Protein AF-A0A0L7K1X2-F1 (afdb_monomer_lite)

Secondary structure (DSSP, 8-state):
--SSHHHHHHHHHHHHHHHHHHHHHHHHHHHHHHHTTSSSS-TTTS-GGGHHHHHH-HHHHHHHHHHHHHH-TTPPPP----

Radius of gyration: 23.23 Å; chains: 1; bounding box: 71×29×44 Å

Structure (mmCIF, N/CA/C/O backbone):
data_AF-A0A0L7K1X2-F1
#
_entry.id   AF-A0A0L7K1X2-F1
#
loop_
_atom_site.group_PDB
_atom_site.id
_atom_site.type_symbol
_atom_site.label_atom_id
_atom_site.label_alt_id
_atom_site.label_comp_id
_atom_site.label_asym_id
_atom_site.label_entity_id
_atom_site.label_seq_id
_atom_site.pdbx_PDB_ins_code
_atom_site.Cartn_x
_atom_site.Cartn_y
_atom_site.Cartn_z
_atom_site.occupancy
_atom_site.B_iso_or_equiv
_atom_site.auth_seq_id
_atom_site.auth_comp_id
_atom_site.auth_asym_id
_atom_site.auth_atom_id
_atom_site.pdbx_PDB_model_num
ATOM 1 N N . MET A 1 1 ? 47.036 -0.427 -13.604 1.00 47.16 1 MET A N 1
ATOM 2 C CA . MET A 1 1 ? 45.960 -0.016 -12.678 1.00 47.16 1 MET A CA 1
ATOM 3 C C . MET A 1 1 ? 44.973 0.889 -13.422 1.00 47.16 1 MET A C 1
ATOM 5 O O . MET A 1 1 ? 45.024 2.089 -13.233 1.00 47.16 1 MET A O 1
ATOM 9 N N . THR A 1 2 ? 44.128 0.357 -14.315 1.00 52.78 2 THR A N 1
ATOM 10 C CA . THR A 1 2 ? 43.127 1.161 -15.071 1.00 52.78 2 THR A CA 1
ATOM 11 C C . THR A 1 2 ? 41.933 0.325 -15.583 1.00 52.78 2 THR A C 1
ATOM 13 O O . THR A 1 2 ? 41.268 0.712 -16.533 1.00 52.78 2 THR A O 1
ATOM 16 N N . GLY A 1 3 ? 41.626 -0.825 -14.966 1.00 54.25 3 GLY A N 1
ATOM 17 C CA . GLY A 1 3 ? 40.481 -1.675 -15.356 1.00 54.25 3 GLY A CA 1
ATOM 18 C C . GLY A 1 3 ? 39.198 -1.466 -14.537 1.00 54.25 3 GLY A C 1
ATOM 19 O O . GLY A 1 3 ? 38.177 -2.069 -14.834 1.00 54.25 3 GLY A O 1
ATOM 20 N N . GLN A 1 4 ? 39.244 -0.624 -13.501 1.00 59.81 4 GLN A N 1
ATOM 21 C CA . GLN A 1 4 ? 38.185 -0.484 -12.493 1.00 59.81 4 GLN A CA 1
ATOM 22 C C . GLN A 1 4 ? 37.087 0.590 -12.714 1.00 59.81 4 GLN A C 1
ATOM 24 O O . GLN A 1 4 ? 36.147 0.578 -11.922 1.00 59.81 4 GLN A O 1
ATOM 29 N N . PRO A 1 5 ? 37.119 1.512 -13.708 1.00 63.62 5 PRO A N 1
ATOM 30 C CA . PRO A 1 5 ? 36.099 2.566 -13.780 1.00 63.62 5 PRO A CA 1
ATOM 31 C C . PRO A 1 5 ? 34.775 2.116 -14.428 1.00 63.62 5 PRO A C 1
ATOM 33 O O . PRO A 1 5 ? 33.726 2.634 -14.070 1.00 63.62 5 PRO A O 1
ATOM 36 N N . LEU A 1 6 ? 34.780 1.135 -15.343 1.00 66.75 6 LEU A N 1
ATOM 37 C CA . LEU A 1 6 ? 33.579 0.792 -16.126 1.00 66.75 6 LEU A CA 1
ATOM 38 C C . LEU A 1 6 ? 32.570 -0.100 -15.371 1.00 66.75 6 LEU A C 1
ATOM 40 O O . LEU A 1 6 ? 31.367 0.030 -15.571 1.00 66.75 6 LEU A O 1
ATOM 44 N N . GLU A 1 7 ? 33.039 -0.993 -14.495 1.00 69.75 7 GLU A N 1
ATOM 45 C CA . GLU A 1 7 ? 32.178 -1.821 -13.624 1.00 69.75 7 GLU A CA 1
ATOM 46 C C . GLU A 1 7 ? 31.532 -0.986 -12.505 1.00 69.75 7 GLU A C 1
ATOM 48 O O . GLU A 1 7 ? 30.360 -1.172 -12.183 1.00 69.75 7 GLU A O 1
ATOM 53 N N . PHE A 1 8 ? 32.266 -0.010 -11.956 1.00 70.56 8 PHE A N 1
ATOM 54 C CA . PHE A 1 8 ? 31.746 0.908 -10.939 1.00 70.56 8 PHE A CA 1
ATOM 55 C C . PHE A 1 8 ? 30.677 1.856 -11.511 1.00 70.56 8 PHE A C 1
ATOM 57 O O . PHE A 1 8 ? 29.634 2.056 -10.889 1.00 70.56 8 PHE A O 1
ATOM 6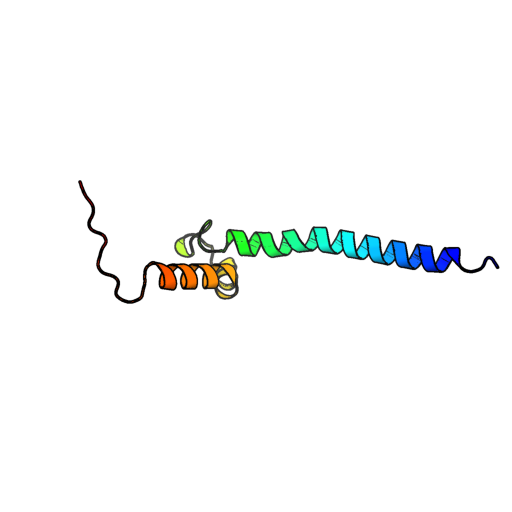4 N N . GLU A 1 9 ? 30.878 2.361 -12.733 1.00 72.50 9 GLU A N 1
ATOM 65 C CA . GLU A 1 9 ? 29.866 3.138 -13.464 1.00 72.50 9 GLU A CA 1
ATOM 66 C C . GLU A 1 9 ? 28.598 2.309 -13.731 1.00 72.50 9 GLU A C 1
ATOM 68 O O . GLU A 1 9 ? 27.489 2.784 -13.498 1.00 72.50 9 GLU A O 1
ATOM 73 N N . ARG A 1 10 ? 28.726 1.034 -14.134 1.00 78.44 10 ARG A N 1
ATOM 74 C CA . ARG A 1 10 ? 27.570 0.132 -14.329 1.00 78.44 10 ARG A CA 1
ATOM 75 C C . ARG A 1 10 ? 26.810 -0.145 -13.030 1.00 78.44 10 ARG A C 1
ATOM 77 O O . ARG A 1 10 ? 25.579 -0.154 -13.048 1.00 78.44 10 ARG A O 1
ATOM 84 N N . PHE A 1 11 ? 27.512 -0.322 -11.909 1.00 81.00 11 PHE A N 1
ATOM 85 C CA . PHE A 1 11 ? 26.887 -0.469 -10.590 1.00 81.00 11 PHE A CA 1
ATOM 86 C C . PHE A 1 11 ? 26.147 0.810 -10.162 1.00 81.00 11 PHE A C 1
ATOM 88 O O . PHE A 1 11 ? 25.014 0.738 -9.682 1.00 81.00 11 PHE A O 1
ATOM 95 N N . SER A 1 12 ? 26.740 1.982 -10.403 1.00 76.31 12 SER A N 1
ATOM 96 C CA . SER A 1 12 ? 26.122 3.287 -10.130 1.00 76.31 12 SER A CA 1
ATOM 97 C C . SER A 1 12 ? 24.876 3.539 -10.995 1.00 76.31 12 SER A C 1
ATOM 99 O O . SER A 1 12 ? 23.835 3.972 -10.494 1.00 76.31 12 SER A O 1
ATOM 101 N N . ILE A 1 13 ? 24.924 3.188 -12.285 1.00 85.19 13 ILE A N 1
ATOM 102 C CA . ILE A 1 13 ? 23.773 3.275 -13.200 1.00 85.19 13 ILE A CA 1
ATOM 103 C C . ILE A 1 13 ? 22.646 2.331 -12.754 1.00 85.19 13 ILE A C 1
ATOM 105 O O . ILE A 1 13 ? 21.476 2.719 -12.743 1.00 85.19 13 ILE A O 1
ATOM 109 N N . PHE A 1 14 ? 22.971 1.105 -12.336 1.00 80.81 14 PHE A N 1
ATOM 110 C CA . PHE A 1 14 ? 21.972 0.174 -11.807 1.00 80.81 14 PHE A CA 1
ATOM 111 C C . PHE A 1 14 ? 21.323 0.704 -10.522 1.00 80.81 14 PHE A C 1
ATOM 113 O O . PHE A 1 14 ? 20.096 0.702 -10.404 1.00 80.81 14 PHE A O 1
ATOM 120 N N . ALA A 1 15 ? 22.131 1.217 -9.591 1.00 83.75 15 ALA A N 1
ATOM 121 C CA . ALA A 1 15 ? 21.641 1.806 -8.353 1.00 83.75 15 ALA A CA 1
ATOM 122 C C . ALA A 1 15 ? 20.711 2.995 -8.632 1.00 83.75 15 ALA A C 1
ATOM 124 O O . ALA A 1 15 ? 19.577 3.006 -8.167 1.00 83.75 15 ALA A O 1
ATOM 125 N N . THR A 1 16 ? 21.133 3.961 -9.447 1.00 86.50 16 THR A N 1
ATOM 126 C CA . THR A 1 16 ? 20.311 5.136 -9.794 1.00 86.50 16 THR A CA 1
ATOM 127 C C . THR A 1 16 ? 19.009 4.762 -10.496 1.00 86.50 16 THR A C 1
ATOM 129 O O . THR A 1 16 ? 17.959 5.292 -10.136 1.00 86.50 16 THR A O 1
ATOM 132 N N . THR A 1 17 ? 19.038 3.792 -11.411 1.00 87.69 17 THR A N 1
ATOM 133 C CA . THR A 1 17 ? 17.829 3.306 -12.093 1.00 87.69 17 THR A CA 1
ATOM 134 C C . THR A 1 17 ? 16.859 2.642 -11.114 1.00 87.69 17 THR A C 1
ATOM 136 O O . THR A 1 17 ? 15.656 2.896 -11.162 1.00 87.69 17 THR A O 1
ATOM 139 N N . LEU A 1 18 ? 17.360 1.827 -10.180 1.00 87.81 18 LEU A N 1
ATOM 140 C CA . LEU A 1 18 ? 16.531 1.201 -9.148 1.00 87.81 18 LEU A CA 1
ATOM 141 C C . LEU A 1 18 ? 15.898 2.246 -8.220 1.00 87.81 18 LEU A C 1
ATOM 143 O O . LEU A 1 18 ? 14.714 2.147 -7.903 1.00 87.81 18 LEU A O 1
ATOM 147 N N . LEU A 1 19 ? 16.670 3.257 -7.817 1.00 90.25 19 LEU A N 1
ATOM 148 C CA . LEU A 1 19 ? 16.203 4.354 -6.967 1.00 90.25 19 LEU A CA 1
ATOM 149 C C . LEU A 1 19 ? 15.119 5.180 -7.672 1.00 90.25 19 LEU A C 1
ATOM 151 O O . LEU A 1 19 ? 14.065 5.433 -7.089 1.00 90.25 19 LEU A O 1
ATOM 155 N N . MET A 1 20 ? 15.351 5.544 -8.936 1.00 90.50 20 MET A N 1
ATOM 156 C CA . MET A 1 20 ? 14.387 6.255 -9.780 1.00 90.50 20 MET A CA 1
ATOM 157 C C . MET A 1 20 ? 13.099 5.449 -9.963 1.00 90.50 20 MET A C 1
ATOM 159 O O . MET A 1 20 ? 12.003 5.988 -9.828 1.00 90.50 20 MET A O 1
ATOM 163 N N . ASN A 1 21 ? 13.212 4.142 -10.188 1.00 91.19 21 ASN A N 1
ATOM 164 C CA . ASN A 1 21 ? 12.043 3.279 -10.287 1.00 91.19 21 ASN A CA 1
ATOM 165 C C . ASN A 1 21 ? 11.305 3.201 -8.943 1.00 91.19 21 ASN A C 1
ATOM 167 O O . ASN A 1 21 ? 10.088 3.355 -8.904 1.00 91.19 21 ASN A O 1
ATOM 171 N N . GLY A 1 22 ? 12.018 3.030 -7.829 1.00 91.81 22 GLY A N 1
ATOM 172 C CA . GLY A 1 22 ? 11.424 2.950 -6.494 1.00 91.81 22 GLY A CA 1
ATOM 173 C C . GLY A 1 22 ? 10.662 4.215 -6.089 1.00 91.81 22 GLY A C 1
ATOM 174 O O . GLY A 1 22 ? 9.540 4.116 -5.588 1.00 91.81 22 GLY A O 1
ATOM 175 N N . VAL A 1 23 ? 11.224 5.401 -6.352 1.00 92.44 23 VAL A N 1
ATOM 176 C CA . VAL A 1 23 ? 10.567 6.684 -6.032 1.00 92.44 23 VAL A CA 1
ATOM 177 C C . VAL A 1 23 ? 9.360 6.965 -6.922 1.00 92.44 23 VAL A C 1
ATOM 179 O O . VAL A 1 23 ? 8.450 7.667 -6.495 1.00 92.44 23 VAL A O 1
ATOM 182 N N . VAL A 1 24 ? 9.312 6.398 -8.129 1.00 93.56 24 VAL A N 1
ATOM 183 C CA . VAL A 1 24 ? 8.113 6.448 -8.968 1.00 93.56 24 VAL A CA 1
ATOM 184 C C . VAL A 1 24 ? 7.091 5.445 -8.438 1.00 93.56 24 VAL A C 1
ATOM 186 O O . VAL A 1 24 ? 6.002 5.836 -8.041 1.00 93.56 24 VAL A O 1
ATOM 189 N N . PHE A 1 25 ? 7.426 4.162 -8.333 1.00 94.31 25 PHE A N 1
ATOM 190 C CA . PHE A 1 25 ? 6.455 3.129 -7.965 1.00 94.31 25 PHE A CA 1
ATOM 191 C C . PHE A 1 25 ? 5.872 3.286 -6.554 1.00 94.31 25 PHE A C 1
ATOM 193 O O . PHE A 1 25 ? 4.691 3.004 -6.358 1.00 94.31 25 PHE A O 1
ATOM 200 N N . GLY A 1 26 ? 6.643 3.776 -5.581 1.00 91.75 26 GLY A N 1
ATOM 201 C CA . GLY A 1 26 ? 6.175 4.011 -4.210 1.00 91.75 26 GLY A CA 1
ATOM 202 C C . GLY A 1 26 ? 4.870 4.823 -4.133 1.00 91.75 26 GLY A C 1
ATOM 203 O O . GLY A 1 26 ? 3.866 4.299 -3.639 1.00 91.75 26 GLY A O 1
ATOM 204 N N . PRO A 1 27 ? 4.834 6.067 -4.650 1.00 89.94 27 PRO A N 1
ATOM 205 C CA . PRO A 1 27 ? 3.621 6.867 -4.709 1.00 89.94 27 PRO A CA 1
ATOM 206 C C . PRO A 1 27 ? 2.509 6.203 -5.530 1.00 89.94 27 PRO A C 1
ATOM 208 O O . PRO A 1 27 ? 1.355 6.239 -5.114 1.00 89.94 27 PRO A O 1
ATOM 211 N N . PHE A 1 28 ? 2.823 5.528 -6.640 1.00 91.38 28 PHE A N 1
ATOM 212 C CA . PHE A 1 28 ? 1.803 4.818 -7.425 1.00 91.38 28 PHE A CA 1
ATOM 213 C C . PHE A 1 28 ? 1.082 3.727 -6.625 1.00 91.38 28 PHE A C 1
ATOM 215 O O . PHE A 1 28 ? -0.121 3.545 -6.806 1.00 91.38 28 PHE A O 1
ATOM 222 N N . PHE A 1 29 ? 1.777 3.036 -5.720 1.00 88.12 29 PHE A N 1
ATOM 223 C CA . PHE A 1 29 ? 1.150 2.047 -4.847 1.00 88.12 29 PHE A CA 1
ATOM 224 C C . PHE A 1 29 ? 0.473 2.684 -3.630 1.00 88.12 29 PHE A C 1
ATOM 226 O O . PHE A 1 29 ? -0.640 2.290 -3.295 1.00 88.12 29 PHE A O 1
ATOM 233 N N . ILE A 1 30 ? 1.075 3.683 -2.975 1.00 89.44 30 ILE A N 1
ATOM 234 C CA . ILE A 1 30 ? 0.495 4.283 -1.756 1.00 89.44 30 ILE A CA 1
ATOM 235 C C . ILE A 1 30 ? -0.736 5.160 -2.043 1.00 89.44 30 ILE A C 1
ATOM 237 O O . ILE A 1 30 ? -1.652 5.220 -1.219 1.00 89.44 30 ILE A O 1
ATOM 241 N N . MET A 1 31 ? -0.788 5.818 -3.205 1.00 89.19 31 MET A N 1
ATOM 242 C CA . MET A 1 31 ? -1.885 6.705 -3.607 1.00 89.19 31 MET A CA 1
ATOM 243 C C . MET A 1 31 ? -3.251 6.004 -3.590 1.00 89.19 31 MET A C 1
ATOM 245 O O . MET A 1 31 ? -4.138 6.485 -2.878 1.00 89.19 31 MET A O 1
ATOM 249 N N . PRO A 1 32 ? -3.458 4.856 -4.271 1.00 85.25 32 PRO A N 1
ATOM 250 C CA . PRO A 1 32 ? -4.743 4.168 -4.222 1.00 85.25 32 PRO A CA 1
ATOM 251 C C . PRO A 1 32 ? -5.088 3.710 -2.799 1.00 85.25 32 PRO A C 1
ATOM 253 O O . PRO A 1 32 ? -6.218 3.915 -2.360 1.00 85.25 32 PRO A O 1
ATOM 256 N N . PHE A 1 33 ? -4.132 3.182 -2.024 1.00 85.62 33 PHE A N 1
ATOM 257 C CA . PHE A 1 33 ? -4.401 2.778 -0.636 1.00 85.62 33 PHE A CA 1
ATOM 258 C C . PHE A 1 33 ? -4.848 3.948 0.250 1.00 85.62 33 PHE A C 1
ATOM 260 O O . PHE A 1 33 ? -5.703 3.764 1.118 1.00 85.62 33 PHE A O 1
ATOM 267 N N . THR A 1 34 ? -4.308 5.147 0.021 1.00 86.31 34 THR A N 1
ATOM 268 C CA . THR A 1 34 ? -4.649 6.353 0.791 1.00 86.31 34 THR A CA 1
ATOM 269 C C . THR A 1 34 ? -6.039 6.878 0.429 1.00 86.31 34 THR A C 1
ATOM 271 O O . THR A 1 34 ? -6.826 7.201 1.320 1.00 86.31 34 THR A O 1
ATOM 274 N N . ILE A 1 35 ? -6.389 6.891 -0.861 1.00 87.06 35 ILE A N 1
ATOM 275 C CA . ILE A 1 35 ? -7.721 7.302 -1.339 1.00 87.06 35 ILE A CA 1
ATOM 276 C C . ILE A 1 35 ? -8.801 6.347 -0.802 1.00 87.06 35 ILE A C 1
ATOM 278 O O . ILE A 1 35 ? -9.831 6.786 -0.286 1.00 87.06 35 ILE A O 1
ATOM 282 N N . PHE A 1 36 ? -8.537 5.038 -0.838 1.00 81.12 36 PHE A N 1
ATOM 283 C CA . PHE A 1 36 ? -9.456 3.993 -0.370 1.00 81.12 36 PHE A CA 1
ATOM 284 C C . PHE A 1 36 ? -9.339 3.679 1.133 1.00 81.12 36 PHE A C 1
ATOM 286 O O . PHE A 1 36 ? -9.850 2.662 1.607 1.00 81.12 36 PHE A O 1
ATOM 293 N N . SER A 1 37 ? -8.696 4.556 1.906 1.00 82.00 37 SER A N 1
ATOM 294 C CA . SER A 1 37 ? -8.549 4.437 3.363 1.00 82.00 37 SER A CA 1
ATOM 295 C C . SER A 1 37 ? -9.892 4.550 4.117 1.00 82.00 37 SER A C 1
ATOM 297 O O . SER A 1 37 ? -9.993 4.191 5.286 1.00 82.00 37 SER A O 1
ATOM 299 N N . GLY A 1 38 ? -10.960 5.011 3.456 1.00 77.06 38 GLY A N 1
ATOM 300 C CA . GLY A 1 38 ? -12.277 5.227 4.070 1.00 77.06 38 GLY A CA 1
ATOM 301 C C . GLY A 1 38 ? -12.459 6.622 4.679 1.00 77.06 38 GLY A C 1
ATOM 302 O O . GLY A 1 38 ? -13.580 6.987 5.015 1.00 77.06 38 GLY A O 1
ATOM 303 N N . PHE A 1 39 ? -11.381 7.414 4.772 1.00 76.50 39 PHE A N 1
ATOM 304 C CA . PHE A 1 39 ? -11.433 8.837 5.133 1.00 76.50 39 PHE A CA 1
ATOM 305 C C . PHE A 1 39 ? -11.819 9.728 3.939 1.00 76.50 39 PHE A C 1
ATOM 307 O O . PHE A 1 39 ? -12.673 10.593 4.080 1.00 76.50 39 PHE A O 1
ATOM 314 N N . PHE A 1 40 ? -11.223 9.494 2.761 1.00 76.19 40 PHE A N 1
ATOM 315 C CA . PHE A 1 40 ? -11.498 10.273 1.543 1.00 76.19 40 PHE 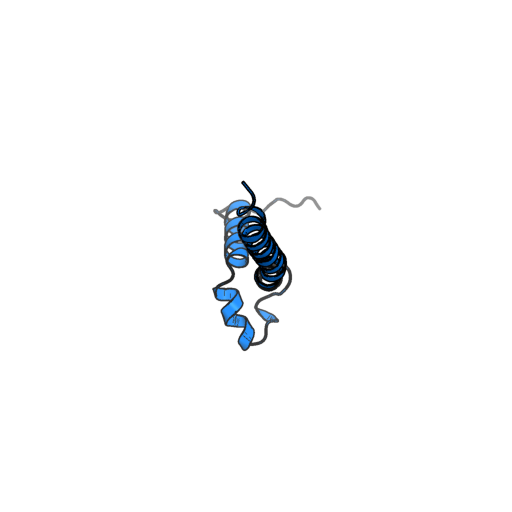A CA 1
ATOM 316 C C . PHE A 1 40 ? -12.697 9.742 0.749 1.00 76.19 40 PHE A C 1
ATOM 318 O O . PHE A 1 40 ? -13.577 10.510 0.379 1.00 76.19 40 PHE A O 1
ATOM 325 N N . LEU A 1 41 ? -12.739 8.432 0.483 1.00 78.38 41 LEU A N 1
ATOM 326 C CA . LEU A 1 41 ? -13.804 7.781 -0.284 1.00 78.38 41 LEU A CA 1
ATOM 327 C C . LEU A 1 41 ? -14.522 6.758 0.598 1.00 78.38 41 LEU A C 1
ATOM 329 O O . LEU A 1 41 ? -13.892 5.843 1.135 1.00 78.38 41 LEU A O 1
ATOM 333 N N . HIS A 1 42 ? -15.837 6.909 0.754 1.00 76.00 42 HIS A N 1
ATOM 334 C CA . HIS A 1 42 ? -16.648 5.993 1.548 1.00 76.00 42 HIS A CA 1
ATOM 335 C C . HIS A 1 42 ? -17.035 4.746 0.742 1.00 76.00 42 HIS A C 1
ATOM 337 O O . HIS A 1 42 ? -17.285 4.798 -0.459 1.00 76.00 42 HIS A O 1
ATOM 343 N N . TYR A 1 43 ? -17.164 3.607 1.430 1.00 75.38 43 TYR A N 1
ATOM 344 C CA . TYR A 1 43 ? -17.547 2.318 0.830 1.00 75.38 43 TYR A CA 1
ATOM 345 C C . TYR A 1 43 ? -18.901 2.350 0.098 1.00 75.38 43 TYR A C 1
ATOM 347 O O . TYR A 1 43 ? -19.150 1.530 -0.782 1.00 75.38 43 TYR A O 1
ATOM 355 N N . ARG A 1 44 ? -19.784 3.285 0.471 1.00 76.38 44 ARG A N 1
ATOM 356 C CA . ARG A 1 44 ? -21.120 3.441 -0.121 1.00 76.38 44 ARG A CA 1
ATOM 357 C C . ARG A 1 44 ? -21.086 4.069 -1.515 1.00 76.38 44 ARG A C 1
ATOM 359 O O . ARG A 1 44 ? -21.969 3.765 -2.307 1.00 76.38 44 ARG A O 1
ATOM 366 N N . ASP A 1 45 ? -20.058 4.861 -1.810 1.00 80.81 45 ASP A N 1
ATOM 367 C CA . ASP A 1 45 ? -19.948 5.637 -3.051 1.00 80.81 45 ASP A CA 1
ATOM 368 C C . ASP A 1 45 ? -19.001 4.972 -4.067 1.00 80.81 45 ASP A C 1
ATOM 370 O O . ASP A 1 45 ? -18.828 5.446 -5.188 1.00 80.81 45 ASP A O 1
ATOM 374 N N . ALA A 1 46 ? -18.378 3.852 -3.686 1.00 81.31 46 ALA A N 1
ATOM 375 C CA . ALA A 1 46 ? -17.426 3.139 -4.522 1.00 81.31 46 ALA A CA 1
ATOM 376 C C . ALA A 1 46 ? -18.117 2.178 -5.513 1.00 81.31 46 ALA A C 1
ATOM 378 O O . ALA A 1 46 ? -18.954 1.364 -5.104 1.00 81.31 46 ALA A O 1
ATOM 379 N N . PRO A 1 47 ? -17.731 2.186 -6.805 1.00 78.75 47 PRO A N 1
ATOM 380 C CA . PRO A 1 47 ? -18.256 1.243 -7.788 1.00 78.75 47 PRO A CA 1
ATOM 381 C C . PRO A 1 47 ? -17.780 -0.188 -7.487 1.00 78.75 47 PRO A C 1
ATOM 383 O O . PRO A 1 47 ? -16.708 -0.403 -6.917 1.00 78.75 47 PRO A O 1
ATOM 386 N N . TYR A 1 48 ? -18.573 -1.184 -7.900 1.00 77.50 48 TYR A N 1
ATOM 387 C CA . TYR A 1 48 ? -18.417 -2.599 -7.523 1.00 77.50 48 TYR A CA 1
ATOM 388 C C . TYR A 1 48 ? -16.998 -3.161 -7.729 1.00 77.50 48 TYR A C 1
ATOM 390 O O . TYR A 1 48 ? -16.508 -3.916 -6.893 1.00 77.50 48 TYR A O 1
ATOM 398 N N . VAL A 1 49 ? -16.303 -2.729 -8.786 1.00 78.69 49 VAL A N 1
ATOM 399 C CA . VAL A 1 49 ? -14.937 -3.171 -9.120 1.00 78.69 49 VAL A CA 1
ATOM 400 C C . VAL A 1 49 ? -13.910 -2.763 -8.054 1.00 78.69 49 VAL A C 1
ATOM 402 O O . VAL A 1 49 ? -13.036 -3.553 -7.708 1.00 78.69 49 VAL A O 1
ATOM 405 N N . PHE A 1 50 ? -14.027 -1.568 -7.468 1.00 80.06 50 PHE A N 1
ATOM 406 C CA . PHE A 1 50 ? -13.068 -1.091 -6.460 1.00 80.06 50 PHE A CA 1
ATOM 407 C C . PHE A 1 50 ? -13.351 -1.623 -5.055 1.00 80.06 50 PHE A C 1
ATOM 409 O O . PHE A 1 50 ? -12.532 -1.457 -4.151 1.00 80.06 50 PHE A O 1
ATOM 416 N N . ARG A 1 51 ? -14.474 -2.318 -4.857 1.00 80.81 51 ARG A N 1
ATOM 417 C CA . ARG A 1 51 ? -14.901 -2.816 -3.546 1.00 80.81 51 ARG A CA 1
ATOM 418 C C . ARG A 1 51 ? -13.922 -3.834 -2.954 1.00 80.81 51 ARG A C 1
ATOM 420 O O . ARG A 1 51 ? -13.711 -3.827 -1.747 1.00 80.81 51 ARG A O 1
ATOM 427 N N . TRP A 1 52 ? -13.267 -4.642 -3.792 1.00 82.69 52 TRP A N 1
ATOM 428 C CA . TRP A 1 52 ? -12.216 -5.579 -3.366 1.00 82.69 52 TRP A CA 1
ATOM 429 C C . TRP A 1 52 ? -10.991 -4.866 -2.783 1.00 82.69 52 TRP A C 1
ATOM 431 O O . TRP A 1 52 ? -10.427 -5.311 -1.785 1.00 82.69 52 TRP A O 1
ATOM 441 N N . LEU A 1 53 ? -10.630 -3.709 -3.341 1.00 81.00 53 LEU A N 1
ATOM 442 C CA . LEU A 1 53 ? -9.469 -2.951 -2.888 1.00 81.00 53 LEU A CA 1
ATOM 443 C C . LEU A 1 53 ? -9.669 -2.431 -1.456 1.00 81.00 53 LEU A C 1
ATOM 445 O O . LEU A 1 53 ? -8.760 -2.534 -0.640 1.00 81.00 53 LEU A O 1
ATOM 449 N N . PHE A 1 54 ? -10.888 -2.015 -1.095 1.00 81.12 54 PHE A N 1
ATOM 450 C CA . PHE A 1 54 ? -11.234 -1.663 0.292 1.00 81.12 54 PHE A CA 1
ATOM 451 C C . PHE A 1 54 ? -11.073 -2.823 1.284 1.00 81.12 54 PHE A C 1
ATOM 453 O O . PHE A 1 54 ? -10.796 -2.584 2.461 1.00 81.12 54 PHE A O 1
ATOM 460 N N . HIS A 1 55 ? -11.253 -4.072 0.842 1.00 81.75 55 HIS A N 1
ATOM 461 C CA . HIS A 1 55 ? -11.060 -5.243 1.700 1.00 81.75 55 HIS A CA 1
ATOM 462 C C . HIS A 1 55 ? -9.576 -5.546 1.953 1.00 81.75 55 HIS A C 1
ATOM 464 O O . HIS A 1 55 ? -9.257 -6.095 3.003 1.00 81.75 55 HIS A O 1
ATOM 470 N N . ILE A 1 56 ? -8.675 -5.146 1.052 1.00 84.69 56 ILE A N 1
ATOM 471 C CA . ILE A 1 56 ? -7.225 -5.386 1.171 1.00 84.69 56 ILE A CA 1
ATOM 472 C C . ILE A 1 56 ? -6.481 -4.187 1.767 1.00 84.69 56 ILE A C 1
ATOM 474 O O . ILE A 1 56 ? -5.418 -4.354 2.362 1.00 84.69 56 ILE A O 1
ATOM 478 N N . SER A 1 57 ? -7.036 -2.979 1.663 1.00 87.19 57 SER A N 1
ATOM 479 C CA . SER A 1 57 ? -6.411 -1.759 2.176 1.00 87.19 57 SER A CA 1
ATOM 480 C C . SER A 1 57 ? -6.080 -1.846 3.670 1.00 87.19 57 SER A C 1
ATOM 482 O O . SER A 1 57 ? -6.967 -1.825 4.530 1.00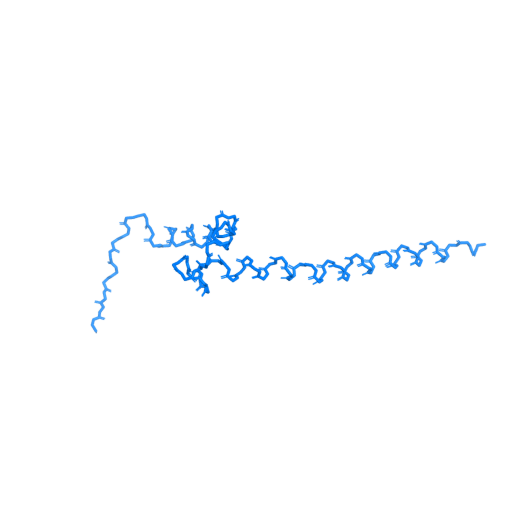 87.19 57 SER A O 1
ATOM 484 N N . PHE A 1 58 ? -4.784 -1.862 3.990 1.00 86.44 58 PHE A N 1
ATOM 485 C CA . PHE A 1 58 ? -4.294 -1.871 5.372 1.00 86.44 58 PHE A CA 1
ATOM 486 C C . PHE A 1 58 ? -4.641 -0.570 6.114 1.00 86.44 58 PHE A C 1
ATOM 488 O O . PHE A 1 58 ? -4.998 -0.617 7.288 1.00 86.44 58 PHE A O 1
ATOM 495 N N . LEU A 1 59 ? -4.624 0.580 5.424 1.00 87.88 59 LEU A N 1
ATOM 496 C CA . LEU A 1 59 ? -4.951 1.885 6.013 1.00 87.88 59 LEU A CA 1
ATOM 497 C C . LEU A 1 59 ? -6.392 1.945 6.535 1.00 87.88 59 LEU A C 1
ATOM 499 O O . LEU A 1 59 ? -6.615 2.409 7.650 1.00 87.88 59 LEU A O 1
ATOM 503 N N . LYS A 1 60 ? -7.354 1.383 5.791 1.00 88.75 60 LYS A N 1
ATOM 504 C CA . LYS A 1 60 ? -8.755 1.279 6.227 1.00 88.75 60 LYS A CA 1
ATOM 505 C C . LYS A 1 60 ? -8.877 0.489 7.525 1.00 88.75 60 LYS A C 1
ATOM 507 O O . LYS A 1 60 ? -9.590 0.894 8.440 1.00 88.75 60 LYS A O 1
ATOM 512 N N . HIS A 1 61 ? -8.184 -0.644 7.621 1.00 89.88 61 HIS A N 1
ATOM 513 C CA . HIS A 1 61 ? -8.221 -1.474 8.825 1.00 89.88 61 HIS A CA 1
ATOM 514 C C . HIS A 1 61 ? -7.502 -0.795 9.997 1.00 89.88 61 HIS A C 1
ATOM 516 O O . HIS A 1 61 ? -8.007 -0.845 11.116 1.00 89.88 61 HIS A O 1
ATOM 522 N N . GLY A 1 62 ? -6.401 -0.087 9.732 1.00 90.75 62 GLY A N 1
ATOM 523 C CA . GLY A 1 62 ? -5.700 0.734 10.718 1.00 90.75 62 GLY A CA 1
ATOM 524 C C . GLY A 1 62 ? -6.567 1.861 11.284 1.00 90.75 62 GLY A C 1
ATOM 525 O O . GLY A 1 62 ? -6.637 2.012 12.499 1.00 90.75 62 GLY A O 1
ATOM 526 N N . LEU A 1 63 ? -7.292 2.602 10.437 1.00 89.38 63 LEU A N 1
ATOM 527 C CA . LEU A 1 63 ? -8.203 3.662 10.887 1.00 89.38 63 LEU A CA 1
ATOM 528 C C . LEU A 1 63 ? -9.385 3.117 11.686 1.00 89.38 63 LEU A C 1
ATOM 530 O O . LEU A 1 63 ? -9.728 3.683 12.719 1.00 89.38 63 LEU A O 1
ATOM 534 N N . VAL A 1 64 ? -9.992 2.009 11.252 1.00 89.94 64 VAL A N 1
ATOM 535 C CA . VAL A 1 64 ? -11.057 1.351 12.027 1.00 89.94 64 VAL A CA 1
ATOM 536 C C . VAL A 1 64 ? -10.523 0.897 13.390 1.00 89.94 64 VAL A C 1
ATOM 538 O O . VAL A 1 64 ? -11.177 1.134 14.403 1.00 89.94 64 VAL A O 1
ATOM 541 N N . GLY A 1 65 ? -9.319 0.319 13.439 1.00 91.12 65 GLY A N 1
ATOM 542 C CA . GLY A 1 65 ? -8.651 -0.052 14.688 1.00 91.12 65 GLY A CA 1
ATOM 543 C C . GLY A 1 65 ? -8.373 1.150 15.595 1.00 91.12 65 GLY A C 1
ATOM 544 O O . GLY A 1 65 ? -8.675 1.101 16.786 1.00 91.12 65 GLY A O 1
ATOM 545 N N . LEU A 1 66 ? -7.883 2.257 15.028 1.00 91.44 66 LEU A N 1
ATOM 546 C CA . LEU A 1 66 ? -7.651 3.505 15.755 1.00 91.44 66 LEU A CA 1
ATOM 547 C C . LEU A 1 66 ? -8.961 4.062 16.325 1.00 91.44 66 LEU A C 1
ATOM 549 O O . LEU A 1 66 ? -9.031 4.365 17.513 1.00 91.44 66 LEU A O 1
ATOM 553 N N . MET A 1 67 ? -10.019 4.131 15.519 1.00 89.56 67 MET A N 1
ATOM 554 C CA . MET A 1 67 ? -11.334 4.599 15.964 1.00 89.56 67 MET A CA 1
ATOM 555 C C . MET A 1 67 ? -11.892 3.736 17.098 1.00 89.56 67 MET A C 1
ATOM 557 O O . MET A 1 67 ? -12.399 4.274 18.079 1.00 89.56 67 MET A O 1
ATOM 561 N N . ILE A 1 68 ? -11.750 2.411 17.013 1.00 90.50 68 ILE A N 1
ATOM 562 C CA . ILE A 1 68 ? -12.154 1.498 18.091 1.00 90.50 68 ILE A CA 1
ATOM 563 C C . ILE A 1 68 ? -11.289 1.707 19.343 1.00 90.50 68 ILE A C 1
ATOM 565 O O . ILE A 1 68 ? -11.812 1.648 20.451 1.00 90.50 68 ILE A O 1
ATOM 569 N N . SER A 1 69 ? -9.994 1.995 19.200 1.00 90.38 69 SER A N 1
ATOM 570 C CA . SER A 1 69 ? -9.118 2.252 20.353 1.00 90.38 69 SER A CA 1
ATOM 571 C C . SER A 1 69 ? -9.412 3.578 21.065 1.00 90.38 69 SER A C 1
ATOM 573 O O . SER A 1 69 ? -9.306 3.645 22.285 1.00 90.38 69 SER A O 1
ATOM 575 N N . VAL A 1 70 ? -9.804 4.620 20.322 1.00 89.19 70 VAL A N 1
ATOM 576 C CA . VAL A 1 70 ? -10.048 5.967 20.865 1.00 89.19 70 VAL A CA 1
ATOM 577 C C . VAL A 1 70 ? -11.488 6.127 21.356 1.00 89.19 70 VAL A C 1
ATOM 579 O O . VAL A 1 70 ? -11.721 6.678 22.432 1.00 89.19 70 VAL A O 1
ATOM 582 N N . TYR A 1 71 ? -12.459 5.654 20.573 1.00 85.56 71 TYR A N 1
ATOM 583 C CA . TYR A 1 71 ? -13.890 5.849 20.825 1.00 85.56 71 TYR A CA 1
ATOM 584 C C . TYR A 1 71 ? -14.630 4.572 21.253 1.00 85.56 71 TYR A C 1
ATOM 586 O O . TYR A 1 71 ? -15.810 4.645 21.595 1.00 85.56 71 TYR A O 1
ATOM 594 N N . GLY A 1 72 ? -13.986 3.403 21.219 1.00 80.06 72 GLY A N 1
ATOM 595 C CA . GLY A 1 72 ? -14.604 2.128 21.590 1.00 80.06 72 GLY A CA 1
ATOM 596 C C . GLY A 1 72 ? -14.535 1.810 23.088 1.00 80.06 72 GLY A C 1
ATOM 597 O O . GLY A 1 72 ? -14.413 2.690 23.936 1.00 80.06 72 GLY A O 1
ATOM 598 N N . MET A 1 73 ? -14.640 0.517 23.418 1.00 78.50 73 MET A N 1
ATOM 599 C CA . MET A 1 73 ? -14.498 -0.025 24.783 1.00 78.50 73 MET A CA 1
ATOM 600 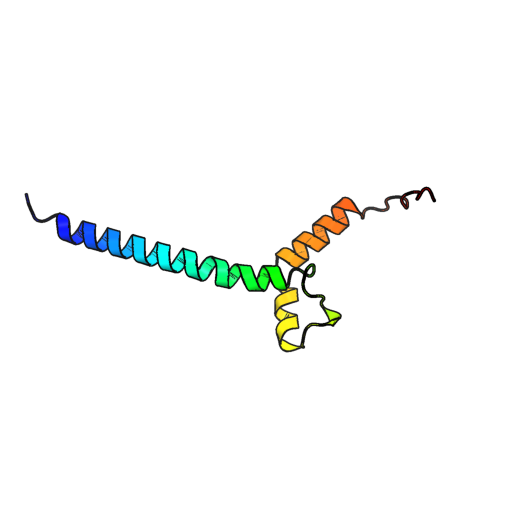C C . MET A 1 73 ? -15.490 0.533 25.823 1.00 78.50 73 MET A C 1
ATOM 602 O O . MET A 1 73 ? -15.125 0.799 26.964 1.00 78.50 73 MET A O 1
ATOM 606 N N . GLY A 1 74 ? -16.765 0.693 25.452 1.00 78.25 74 GLY A N 1
ATOM 607 C CA . GLY A 1 74 ? -17.834 1.005 26.415 1.00 78.25 74 GLY A CA 1
ATOM 608 C C . GLY A 1 74 ? -17.725 2.384 27.078 1.00 78.25 74 GLY A C 1
ATOM 609 O O . GLY A 1 74 ? -18.311 2.598 28.139 1.00 78.25 74 GLY A O 1
ATOM 610 N N . ARG A 1 75 ? -16.981 3.320 26.474 1.00 78.62 75 ARG A N 1
ATOM 611 C CA . ARG A 1 75 ? -16.825 4.683 26.992 1.00 78.62 75 ARG A CA 1
ATOM 612 C C . ARG A 1 75 ? -18.195 5.373 27.149 1.00 78.62 75 ARG A C 1
ATOM 614 O O . ARG A 1 75 ? -18.998 5.332 26.212 1.00 78.62 75 ARG A O 1
ATOM 621 N N . PRO A 1 76 ? -18.464 6.071 28.271 1.00 79.19 76 PRO A N 1
ATOM 622 C CA . PRO A 1 76 ? -19.667 6.887 28.401 1.00 79.19 76 PRO A CA 1
ATOM 623 C C . PRO A 1 76 ? -19.683 8.012 27.357 1.00 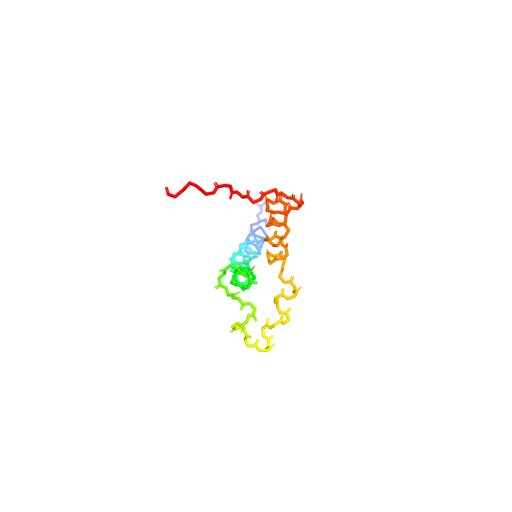79.19 76 PRO A C 1
ATOM 625 O O . PRO A 1 76 ? -18.632 8.562 26.991 1.00 79.19 76 PRO A O 1
ATOM 628 N N . LYS A 1 77 ? -20.892 8.351 26.888 1.00 78.44 77 LYS A N 1
ATOM 629 C CA . LYS A 1 77 ? -21.131 9.465 25.958 1.00 78.44 77 LYS A CA 1
ATOM 630 C C . LYS A 1 77 ? -20.501 10.736 26.525 1.00 78.44 77 LYS A C 1
ATOM 632 O O . LYS A 1 77 ? -20.620 11.003 27.719 1.00 78.44 77 LYS A O 1
ATOM 637 N N . LEU A 1 78 ? -19.804 11.495 25.680 1.00 78.00 78 LEU A N 1
ATOM 638 C CA . LEU A 1 78 ? -19.277 12.788 26.096 1.00 78.00 78 LEU A CA 1
ATOM 639 C C . LEU A 1 78 ? -20.458 13.710 26.411 1.00 78.00 78 LEU A C 1
ATOM 641 O O . LEU A 1 78 ? -21.406 13.796 25.634 1.00 78.00 78 LEU A O 1
ATOM 645 N N . ILE A 1 79 ? -20.394 14.360 27.568 1.00 81.00 79 ILE A N 1
ATOM 646 C CA . ILE A 1 79 ? -21.304 15.441 27.932 1.00 81.00 79 ILE A CA 1
ATOM 647 C C . ILE A 1 79 ? -20.997 16.640 27.034 1.00 81.00 79 ILE A C 1
ATOM 649 O O . ILE A 1 79 ? -19.893 17.179 27.070 1.00 81.00 79 ILE A O 1
ATOM 653 N N . CYS A 1 80 ? -21.954 17.014 26.192 1.00 82.31 80 CYS A N 1
ATOM 654 C CA . CYS A 1 80 ? -21.898 18.265 25.451 1.00 82.31 80 CYS A CA 1
ATOM 655 C C . CYS A 1 80 ? -22.418 19.372 26.370 1.00 82.31 80 CYS A C 1
ATOM 657 O O . CYS A 1 80 ? -23.489 19.219 26.957 1.00 82.31 80 CYS A O 1
ATOM 659 N N . THR A 1 81 ? -21.665 20.458 26.502 1.00 72.38 81 THR A N 1
ATOM 660 C CA . THR A 1 81 ? -22.223 21.719 26.994 1.00 72.38 81 THR A CA 1
ATOM 661 C C . THR A 1 81 ? -22.849 22.416 25.790 1.00 72.38 81 THR A C 1
ATOM 663 O O . THR A 1 81 ? -22.190 22.485 24.752 1.00 72.38 81 THR A O 1
ATOM 666 N N . ASP A 1 82 ? -24.110 22.832 25.927 1.00 67.38 82 ASP A N 1
ATOM 667 C CA . ASP A 1 82 ? -24.836 23.662 24.950 1.00 67.38 82 ASP A CA 1
ATOM 668 C C . ASP A 1 82 ? -24.058 24.947 24.615 1.00 67.38 82 ASP A C 1
ATOM 670 O O . ASP A 1 82 ? -23.543 25.586 25.568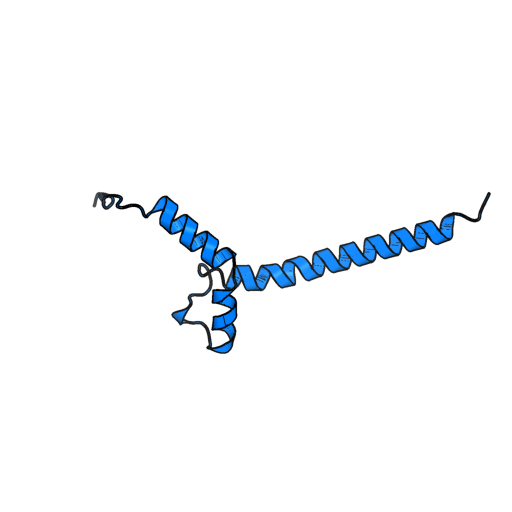 1.00 67.38 82 ASP A O 1
#

InterPro domains:
  IPR013525 ABC-2 type transporter, transmembrane domain [PF01061] (16-70)

pLDDT: mean 81.62, std 9.28, range [47.16, 94.31]

Organism: Operophtera brumata (NCBI:txid104452)

Sequence (82 aa):
MTGQPLEFERFSIFATTLLMNGVVFGPFFIMPFTIFSGFFLHYRDAPYVFRWLFHISFLKHGLVGLMISVYGMGRPKLICTD

Foldseek 3Di:
DPPPPPVVVVVVVVVVVVVVVCVVVVCVVVVLLVCLLCPNDHLVRDDPVCNVVNVVRPSVVVVVVVCCVPVNDPDDDDDDDD